Protein AF-A0A7S0BM23-F1 (afdb_monomer)

pLDDT: mean 88.6, std 15.98, range [35.75, 98.31]

Organism: NCBI:txid101924

Nearest PDB structures (foldseek):
  3fga-assembly1_A  TM=6.433E-01  e=1.338E-01  Mus musculus
  1b3u-assembly1_A  TM=6.317E-01  e=1.053E-01  Homo sapiens
  8twi-assembly1_A  TM=6.500E-01  e=1.545E-01  Homo sapiens
  3c5w-assembly1_A  TM=6.398E-01  e=1.403E-01  Homo sapiens
  7k36-assembly1_A  TM=6.362E-01  e=4.028E-01  Homo sapiens

Sequence (163 aa):
MVENGGLDADAYEGVDYVVLNDDVLTSVFNASTVLAEGNDLERLAVLFQFPQFLEHCPADTINIMIPEICKNITGWTENATMASAEALYFVVGVAIPDGIATAILDVSLKILDKMGQGDIFDAWGEILSMIVAQVSSKDVHSKLIPMTIERLGSKTIDSRRLA

Radius of gyration: 18.98 Å; Cα contacts (8 Å, |Δi|>4): 173; chains: 1; bounding box: 30×61×56 Å

Mean predicted aligned error: 7.15 Å

Secondary structure (DSSP, 8-state):
--------TTTTTT-------HHHHT-HHHHHHHHHHS-HHHHHHHHHTHHHHHHH-HHHIIIIIHHHHHHHGGGS-HHHHHHHHHHHHHHHTS---HHHHHHHHHHHHHHHHHH-SSHHHHHHHHHHHHHGGGS-HHHIIIIIHHHHHHHHT-SSSGGG---

Solvent-accessible surface area (backbone atoms only — not comparable to full-atom values): 9394 Å² total; per-residue (Å²): 140,78,88,81,78,78,74,74,83,76,83,69,84,82,72,89,77,72,82,77,54,69,70,37,79,76,27,64,66,49,35,31,50,32,58,68,73,44,55,68,63,51,29,40,55,46,35,74,42,36,66,60,43,39,72,78,40,44,69,53,31,58,71,48,34,47,55,41,47,49,71,48,44,92,78,50,55,70,67,46,47,40,42,47,41,62,44,45,60,79,48,48,83,51,97,68,59,58,72,53,36,46,42,49,47,59,37,29,55,52,46,43,66,71,51,61,57,57,71,59,22,42,50,36,23,50,52,39,66,48,30,56,82,62,39,55,72,65,54,43,62,72,50,50,49,56,52,52,52,54,30,61,65,41,92,48,74,67,57,38,58,80,89

Foldseek 3Di:
DDDDDDPPPPPPPDDPADDDDPCCLVDLQNLLVCLQPNDQNSLLVSLVSLVVCCVPPVVSSQVRNLLSCLVCVVVHDPSSLLSVLVSLVVPLQDAGDQVSLLSLLVSLLVQCVVPLDDDSNVSSLVSNVSSVVNYDPVCCVPPVVVSLVVQCPDPDPSSNDSD

Structure (mmCIF, N/CA/C/O backbone):
data_AF-A0A7S0BM23-F1
#
_entry.id   AF-A0A7S0BM23-F1
#
loop_
_atom_site.group_PDB
_atom_site.id
_atom_site.type_symbol
_atom_site.label_atom_id
_atom_site.label_alt_id
_atom_site.label_comp_id
_atom_site.label_asym_id
_atom_site.label_entity_id
_atom_site.label_seq_id
_atom_site.pdbx_PDB_ins_code
_atom_site.Cartn_x
_atom_site.Cartn_y
_atom_site.Cartn_z
_atom_site.occupancy
_atom_site.B_iso_or_equiv
_atom_site.auth_seq_id
_atom_site.auth_comp_id
_atom_site.auth_asym_id
_atom_site.auth_atom_id
_atom_site.pdbx_PDB_model_num
ATOM 1 N N . MET A 1 1 ? -7.253 45.604 -30.618 1.00 40.84 1 MET A N 1
ATOM 2 C CA . MET A 1 1 ? -6.512 44.410 -31.079 1.00 40.84 1 MET A CA 1
ATOM 3 C C . MET A 1 1 ? -5.052 44.824 -31.124 1.00 40.84 1 MET A C 1
ATOM 5 O O . MET A 1 1 ? -4.749 45.727 -31.882 1.00 40.84 1 MET A O 1
ATOM 9 N N . VAL A 1 2 ? -4.143 44.350 -30.283 1.00 37.78 2 VAL A N 1
ATOM 10 C CA . VAL A 1 2 ? -4.043 43.070 -29.571 1.00 37.78 2 VAL A CA 1
ATOM 11 C C . VAL A 1 2 ? -3.379 43.346 -28.212 1.00 37.78 2 VAL A C 1
ATOM 13 O O . VAL A 1 2 ? -2.416 44.106 -28.154 1.00 37.78 2 VAL A O 1
ATOM 16 N N . GLU A 1 3 ? -3.930 42.777 -27.138 1.00 40.47 3 GLU A N 1
ATOM 17 C CA . GLU A 1 3 ? -3.274 42.679 -25.831 1.00 40.47 3 GLU A CA 1
ATOM 18 C C . GLU A 1 3 ? -2.077 41.732 -25.959 1.00 40.47 3 GLU A C 1
ATOM 20 O O . GLU A 1 3 ? -2.254 40.568 -26.307 1.00 40.47 3 GLU A O 1
ATOM 25 N N . ASN A 1 4 ? -0.868 42.213 -25.677 1.00 41.09 4 ASN A N 1
ATOM 26 C CA . ASN A 1 4 ? 0.264 41.333 -25.409 1.00 41.09 4 ASN A CA 1
ATOM 27 C C . ASN A 1 4 ? 0.389 41.202 -23.894 1.00 41.09 4 ASN A C 1
ATOM 29 O O . ASN A 1 4 ? 1.020 42.029 -23.237 1.00 41.09 4 ASN A O 1
ATOM 33 N N . GLY A 1 5 ? -0.272 40.172 -23.363 1.00 38.16 5 GLY A N 1
ATOM 34 C CA . GLY A 1 5 ? -0.051 39.683 -22.013 1.00 38.16 5 GLY A CA 1
ATOM 35 C C . GLY A 1 5 ? 1.384 39.187 -21.893 1.00 38.16 5 GLY A C 1
ATOM 36 O O . GLY A 1 5 ? 1.749 38.171 -22.483 1.00 38.16 5 GLY A O 1
ATOM 37 N N . GLY A 1 6 ? 2.197 39.930 -21.145 1.00 35.75 6 GLY A N 1
ATOM 38 C CA . GLY A 1 6 ? 3.405 39.379 -20.556 1.00 35.75 6 GLY A CA 1
ATOM 39 C C . GLY A 1 6 ? 2.969 38.291 -19.587 1.00 35.75 6 GLY A C 1
ATOM 40 O O . GLY A 1 6 ? 2.374 38.585 -18.556 1.00 35.75 6 GLY A O 1
ATOM 41 N N . LEU A 1 7 ? 3.183 37.036 -19.970 1.00 43.03 7 LEU A N 1
ATOM 42 C CA . LEU A 1 7 ? 3.161 35.929 -19.029 1.00 43.03 7 LEU A CA 1
ATOM 43 C C . LEU A 1 7 ? 4.371 36.123 -18.118 1.00 43.03 7 LEU A C 1
ATOM 45 O O . LEU A 1 7 ? 5.507 36.033 -18.585 1.00 43.03 7 LEU A O 1
ATOM 49 N N . ASP A 1 8 ? 4.100 36.446 -16.855 1.00 40.88 8 ASP A N 1
ATOM 50 C CA . ASP A 1 8 ? 5.079 36.460 -15.773 1.00 40.88 8 ASP A CA 1
ATOM 51 C C . ASP A 1 8 ? 5.847 35.133 -15.779 1.00 40.88 8 ASP A C 1
ATOM 53 O O . ASP A 1 8 ? 5.314 34.075 -15.438 1.00 40.88 8 ASP A O 1
ATOM 57 N N . ALA A 1 9 ? 7.112 35.195 -16.190 1.00 45.09 9 ALA A N 1
ATOM 58 C CA . ALA A 1 9 ? 8.049 34.076 -16.135 1.00 45.09 9 ALA A CA 1
ATOM 59 C C . ALA A 1 9 ? 8.507 33.768 -14.694 1.00 45.09 9 ALA A C 1
ATOM 61 O O . ALA A 1 9 ? 9.198 32.779 -14.470 1.00 45.09 9 ALA A O 1
ATOM 62 N N . ASP A 1 10 ? 8.067 34.569 -13.720 1.00 45.62 10 ASP A N 1
ATOM 63 C CA . ASP A 1 10 ? 8.579 34.575 -12.347 1.00 45.62 10 ASP A CA 1
ATOM 64 C C . ASP A 1 10 ? 7.668 33.820 -11.352 1.00 45.62 10 ASP A C 1
ATOM 66 O O . ASP A 1 10 ? 7.924 33.807 -10.152 1.00 45.62 10 ASP A O 1
ATOM 70 N N . ALA A 1 11 ? 6.603 33.153 -11.819 1.00 44.56 11 ALA A N 1
ATOM 71 C CA . ALA A 1 11 ? 5.656 32.435 -10.951 1.00 44.56 11 ALA A CA 1
ATOM 72 C C . ALA A 1 11 ? 6.052 30.977 -10.613 1.00 44.56 11 ALA A C 1
ATOM 74 O O . ALA A 1 11 ? 5.312 30.301 -9.899 1.00 44.56 11 ALA A O 1
ATOM 75 N N . TYR A 1 12 ? 7.192 30.480 -11.111 1.00 45.97 12 TYR A N 1
ATOM 76 C CA . TYR A 1 12 ? 7.619 29.077 -10.954 1.00 45.97 12 TYR A CA 1
ATOM 77 C C . TYR A 1 12 ? 8.981 28.902 -10.261 1.00 45.97 12 TYR A C 1
ATOM 79 O O . TYR A 1 12 ? 9.561 27.816 -10.313 1.00 45.97 12 TYR A O 1
ATOM 87 N N . GLU A 1 13 ? 9.511 29.933 -9.598 1.00 43.75 13 GLU A N 1
ATOM 88 C CA . GLU A 1 13 ? 10.688 29.767 -8.740 1.00 43.75 13 GLU A CA 1
ATOM 89 C C . GLU A 1 13 ? 10.288 29.060 -7.437 1.00 43.75 13 GLU A C 1
ATOM 91 O O . GLU A 1 13 ? 9.704 29.662 -6.538 1.00 43.75 13 GLU A O 1
ATOM 96 N N . GLY A 1 14 ? 10.603 27.766 -7.333 1.00 46.66 14 GLY A N 1
ATOM 97 C CA . GLY A 1 14 ? 10.573 27.047 -6.053 1.00 46.66 14 GLY A CA 1
ATOM 98 C C . GLY A 1 14 ? 9.920 25.668 -6.051 1.00 46.66 14 GLY A C 1
ATOM 99 O O . GLY A 1 14 ? 9.782 25.084 -4.979 1.00 46.66 14 GLY A O 1
ATOM 100 N N . VAL A 1 15 ? 9.517 25.129 -7.203 1.00 53.50 15 VAL A N 1
ATOM 101 C CA . VAL A 1 15 ? 9.076 23.730 -7.286 1.00 53.50 15 VAL A CA 1
ATOM 102 C C . VAL A 1 15 ? 10.266 22.883 -7.729 1.00 53.50 15 VAL A C 1
ATOM 104 O O . VAL A 1 15 ? 10.739 23.016 -8.857 1.00 53.50 15 VAL A O 1
ATOM 107 N N . ASP A 1 16 ? 10.771 22.031 -6.838 1.00 57.44 16 ASP A N 1
ATOM 108 C CA . ASP A 1 16 ? 11.771 21.024 -7.191 1.00 57.44 16 ASP A CA 1
ATOM 109 C C . ASP A 1 16 ? 11.115 19.991 -8.121 1.00 57.44 16 ASP A C 1
ATOM 111 O O . ASP A 1 16 ? 10.355 19.124 -7.686 1.00 57.44 16 ASP A O 1
ATOM 115 N N . TYR A 1 17 ? 11.368 20.102 -9.427 1.00 56.66 17 TYR A N 1
ATOM 116 C CA . TYR A 1 17 ? 10.892 19.130 -10.409 1.00 56.66 17 TYR A CA 1
ATOM 117 C C . TYR A 1 17 ? 11.905 17.994 -10.544 1.00 56.66 17 TYR A C 1
ATOM 119 O O . TYR A 1 17 ? 13.059 18.214 -10.913 1.00 56.66 17 TYR A O 1
ATOM 127 N N . VAL A 1 18 ? 11.458 16.763 -10.305 1.00 72.62 18 VAL A N 1
ATOM 128 C CA . VAL A 1 18 ? 12.223 15.566 -10.661 1.00 72.62 18 VAL A CA 1
ATOM 129 C C . VAL A 1 18 ? 11.844 15.146 -12.073 1.00 72.62 18 VAL A C 1
ATOM 131 O O . VAL A 1 18 ? 10.697 14.796 -12.346 1.00 72.62 18 VAL A O 1
ATOM 134 N N . VAL A 1 19 ? 12.827 15.163 -12.972 1.00 75.19 19 VAL A N 1
ATOM 135 C CA . VAL A 1 19 ? 12.704 14.555 -14.298 1.00 75.19 19 VAL A CA 1
ATOM 136 C C . VAL A 1 19 ? 13.130 13.097 -14.173 1.00 75.19 19 VAL A C 1
ATOM 138 O O . VAL A 1 19 ? 14.309 12.806 -13.972 1.00 75.19 19 VAL A O 1
ATOM 141 N N . LEU A 1 20 ? 12.167 12.178 -14.264 1.00 80.69 20 LEU A N 1
ATOM 142 C CA . LEU A 1 20 ? 12.472 10.753 -14.366 1.00 80.69 20 LEU A CA 1
ATOM 143 C C . LEU A 1 20 ? 13.137 10.478 -15.718 1.00 80.69 20 LEU A C 1
ATOM 145 O O . LEU A 1 20 ? 12.674 10.963 -16.747 1.00 80.69 20 LEU A O 1
ATOM 149 N N . ASN A 1 21 ? 14.214 9.693 -15.710 1.00 81.69 21 ASN A N 1
ATOM 150 C CA . ASN A 1 21 ? 14.840 9.224 -16.944 1.00 81.69 21 ASN A CA 1
ATOM 151 C C . ASN A 1 21 ? 13.866 8.314 -17.722 1.00 81.69 21 ASN A C 1
ATOM 153 O O . ASN A 1 21 ? 13.088 7.575 -17.111 1.00 81.69 21 ASN A O 1
ATOM 157 N N . ASP A 1 22 ? 13.954 8.310 -19.053 1.00 83.44 22 ASP A N 1
ATOM 158 C CA . ASP A 1 22 ? 13.133 7.484 -19.951 1.00 83.44 22 ASP A CA 1
ATOM 159 C C . ASP A 1 22 ? 13.205 5.993 -19.583 1.00 83.44 22 ASP A C 1
ATOM 161 O O . ASP A 1 22 ? 12.204 5.276 -19.634 1.00 83.44 22 ASP A O 1
ATOM 165 N N . ASP A 1 23 ? 14.369 5.533 -19.120 1.00 85.62 23 ASP A N 1
ATOM 166 C CA . ASP A 1 23 ? 14.575 4.155 -18.666 1.00 85.62 23 ASP A CA 1
ATOM 167 C C . ASP A 1 23 ? 13.724 3.794 -17.438 1.00 85.62 23 ASP A C 1
ATOM 169 O O . ASP A 1 23 ? 13.404 2.624 -17.233 1.00 85.62 23 ASP A O 1
ATOM 173 N N . VAL A 1 24 ? 13.369 4.771 -16.597 1.00 86.75 24 VAL A N 1
ATOM 174 C CA . VAL A 1 24 ? 12.463 4.578 -15.453 1.00 86.75 24 VAL A CA 1
ATOM 175 C C . VAL A 1 24 ? 11.017 4.585 -15.935 1.00 86.75 24 VAL A C 1
ATOM 177 O O . VAL A 1 24 ? 10.247 3.709 -15.557 1.00 86.75 24 VAL A O 1
ATOM 180 N N . LEU A 1 25 ? 10.662 5.526 -16.815 1.00 86.94 25 LEU A N 1
ATOM 181 C CA . LEU A 1 25 ? 9.305 5.681 -17.352 1.00 86.94 25 LEU A CA 1
ATOM 182 C C . LEU A 1 25 ? 8.847 4.497 -18.216 1.00 86.94 25 LEU A C 1
ATOM 184 O O . LEU A 1 25 ? 7.652 4.273 -18.373 1.00 86.94 25 LEU A O 1
ATOM 188 N N . THR A 1 26 ? 9.786 3.725 -18.763 1.00 87.19 26 THR A N 1
ATOM 189 C CA . THR A 1 26 ? 9.501 2.603 -19.673 1.00 87.19 26 THR A CA 1
ATOM 190 C C . THR A 1 26 ? 9.743 1.223 -19.057 1.00 87.19 26 THR A C 1
ATOM 192 O O . THR A 1 26 ? 9.534 0.209 -19.724 1.00 87.19 26 THR A O 1
ATOM 195 N N . SER A 1 27 ? 10.150 1.147 -17.783 1.00 95.19 27 SER A N 1
ATOM 196 C CA . SER A 1 27 ? 10.477 -0.116 -17.110 1.00 95.19 27 SER A CA 1
ATOM 197 C C . SER A 1 27 ? 9.888 -0.187 -15.707 1.00 95.19 27 SER A C 1
ATOM 199 O O . SER A 1 27 ? 10.332 0.503 -14.789 1.00 95.19 27 SER A O 1
ATOM 201 N N . VAL A 1 28 ? 8.953 -1.121 -15.516 1.00 96.62 28 VAL A N 1
ATOM 202 C CA . VAL A 1 28 ? 8.358 -1.437 -14.207 1.00 96.62 28 VAL A CA 1
ATOM 203 C C . VAL A 1 28 ? 9.430 -1.806 -13.177 1.00 96.62 28 VAL A C 1
ATOM 205 O O . VAL A 1 28 ? 9.340 -1.412 -12.017 1.00 96.62 28 VAL A O 1
ATOM 208 N N . PHE A 1 29 ? 10.471 -2.532 -13.592 1.00 96.50 29 PHE A N 1
ATOM 209 C CA . PHE A 1 29 ? 11.563 -2.919 -12.701 1.00 96.50 29 PHE A CA 1
ATOM 210 C C . PHE A 1 29 ? 12.348 -1.697 -12.207 1.00 96.50 29 PHE A C 1
ATOM 212 O O . PHE A 1 29 ? 12.538 -1.541 -11.003 1.00 96.50 29 PHE A O 1
ATOM 219 N N . ASN A 1 30 ? 12.738 -0.797 -13.115 1.00 95.94 30 ASN A N 1
ATOM 220 C CA . ASN A 1 30 ? 13.488 0.407 -12.750 1.00 95.94 30 ASN A CA 1
ATOM 221 C C . ASN A 1 30 ? 12.635 1.354 -11.896 1.00 95.94 30 ASN A C 1
ATOM 223 O O . ASN A 1 30 ? 13.116 1.890 -10.899 1.00 95.94 30 ASN A O 1
ATOM 227 N N . ALA A 1 31 ? 11.353 1.509 -12.239 1.00 96.94 31 ALA A N 1
ATOM 228 C CA . ALA A 1 31 ? 10.389 2.239 -11.423 1.00 96.94 31 ALA A CA 1
ATOM 229 C C . ALA A 1 31 ? 10.277 1.644 -10.009 1.00 96.94 31 ALA A C 1
ATOM 231 O O . ALA A 1 31 ? 10.285 2.379 -9.024 1.00 96.94 31 ALA A O 1
ATOM 232 N N . SER A 1 32 ? 10.259 0.314 -9.884 1.00 97.31 32 SER A N 1
ATOM 233 C CA . SER A 1 32 ? 10.266 -0.361 -8.584 1.00 97.31 32 SER A CA 1
ATOM 234 C C . SER A 1 32 ? 11.558 -0.122 -7.795 1.00 97.31 32 SER A C 1
ATOM 236 O O . SER A 1 32 ? 11.493 0.056 -6.581 1.00 97.31 32 SER A O 1
ATOM 238 N N . THR A 1 33 ? 12.724 -0.071 -8.446 1.00 97.19 33 THR A N 1
ATOM 239 C CA . THR A 1 33 ? 13.985 0.305 -7.782 1.00 97.19 33 THR A CA 1
ATOM 240 C C . THR A 1 33 ? 13.911 1.722 -7.219 1.00 97.19 33 THR A C 1
ATOM 242 O O . THR A 1 33 ? 14.313 1.950 -6.081 1.00 97.19 33 THR A O 1
ATOM 245 N N . VAL A 1 34 ? 13.324 2.663 -7.963 1.00 96.62 34 VAL A N 1
ATOM 246 C CA . VAL A 1 34 ? 13.107 4.034 -7.479 1.00 96.62 34 VAL A CA 1
ATOM 247 C C . VAL A 1 34 ? 12.138 4.069 -6.292 1.00 96.62 34 VAL A C 1
AT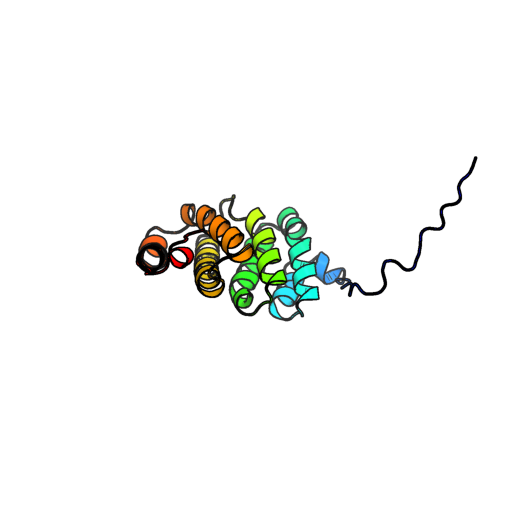OM 249 O O . VAL A 1 34 ? 12.393 4.788 -5.329 1.00 96.62 34 VAL A O 1
ATOM 252 N N . LEU A 1 35 ? 11.069 3.263 -6.287 1.00 97.19 35 LEU A N 1
ATOM 253 C CA . LEU A 1 35 ? 10.180 3.159 -5.120 1.00 97.19 35 LEU A CA 1
ATOM 254 C C . LEU A 1 35 ? 10.937 2.693 -3.864 1.00 97.19 35 LEU A C 1
ATOM 256 O O . LEU A 1 35 ? 10.737 3.241 -2.776 1.00 97.19 35 LEU A O 1
ATOM 260 N N . ALA A 1 36 ? 11.835 1.720 -4.018 1.00 96.62 36 ALA A N 1
ATOM 261 C CA . ALA A 1 36 ? 12.638 1.186 -2.925 1.00 96.62 36 ALA A CA 1
ATOM 262 C C . ALA A 1 36 ? 13.684 2.194 -2.411 1.00 96.62 36 ALA A C 1
ATOM 264 O O . ALA A 1 36 ? 13.753 2.475 -1.213 1.00 96.62 36 ALA A O 1
ATOM 265 N N . GLU A 1 37 ? 14.490 2.751 -3.314 1.00 95.06 37 GLU A N 1
ATOM 266 C CA . GLU A 1 37 ? 15.761 3.411 -2.981 1.00 95.06 37 GLU A CA 1
ATOM 267 C C . GLU A 1 37 ? 15.758 4.925 -3.219 1.00 95.06 37 GLU A C 1
ATOM 269 O O . GLU A 1 37 ? 16.590 5.633 -2.650 1.00 95.06 37 GLU A O 1
ATOM 274 N N . GLY A 1 38 ? 14.826 5.424 -4.031 1.00 92.81 38 GLY A N 1
ATOM 275 C CA . GLY A 1 38 ? 14.737 6.831 -4.402 1.00 92.81 38 GLY A CA 1
ATOM 276 C C . GLY A 1 38 ? 14.361 7.742 -3.236 1.00 92.81 38 GLY A C 1
ATOM 277 O O . GLY A 1 38 ? 13.848 7.311 -2.200 1.00 92.81 38 GLY A O 1
ATOM 278 N N . ASN A 1 39 ? 14.606 9.036 -3.407 1.00 92.12 39 ASN A N 1
ATOM 279 C CA . ASN A 1 39 ? 14.109 10.057 -2.495 1.00 92.12 39 ASN A CA 1
ATOM 280 C C . ASN A 1 39 ? 12.594 10.270 -2.676 1.00 92.12 39 ASN A C 1
ATOM 282 O O . ASN A 1 39 ? 11.972 9.751 -3.602 1.00 92.12 39 ASN A O 1
ATOM 286 N N . ASP A 1 40 ? 11.976 11.049 -1.791 1.00 91.31 40 ASP A N 1
ATOM 287 C CA . ASP A 1 40 ? 10.520 11.211 -1.803 1.00 91.31 40 ASP A CA 1
ATOM 288 C C . ASP A 1 40 ? 9.968 11.857 -3.075 1.00 91.31 40 ASP A C 1
ATOM 290 O O . ASP A 1 40 ? 8.893 11.465 -3.523 1.00 91.31 40 ASP A O 1
ATOM 294 N N . LEU A 1 41 ? 10.693 12.794 -3.691 1.00 92.06 41 LEU A N 1
ATOM 295 C CA . LEU A 1 41 ? 10.258 13.401 -4.949 1.00 92.06 41 LEU A CA 1
ATOM 296 C C . LEU A 1 41 ? 10.314 12.390 -6.102 1.00 92.06 41 LEU A C 1
ATOM 298 O O . LEU A 1 41 ? 9.402 12.345 -6.925 1.00 92.06 41 LEU A O 1
ATOM 302 N N . GLU A 1 42 ? 11.342 11.539 -6.139 1.00 94.44 42 GLU A N 1
ATOM 303 C CA . GLU A 1 42 ? 11.454 10.462 -7.131 1.00 94.44 42 GLU A CA 1
ATOM 304 C C . GLU A 1 42 ? 10.344 9.419 -6.955 1.00 94.44 42 GLU A C 1
ATOM 306 O O . GLU A 1 42 ? 9.717 9.008 -7.933 1.00 94.44 42 GLU A O 1
ATOM 311 N N . ARG A 1 43 ? 10.037 9.038 -5.707 1.00 95.75 43 ARG A N 1
ATOM 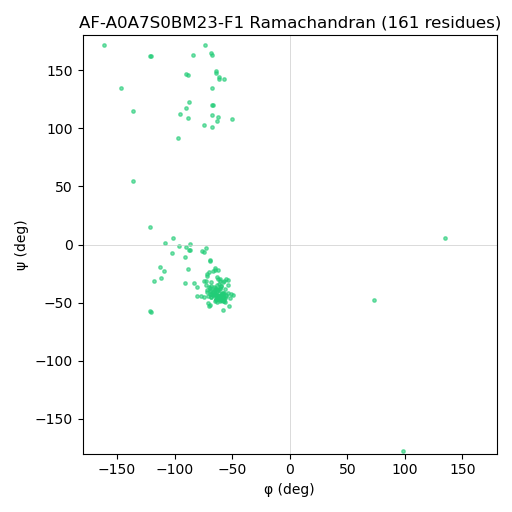312 C CA . ARG A 1 43 ? 8.912 8.143 -5.395 1.00 95.75 43 ARG A CA 1
ATOM 313 C C . ARG A 1 4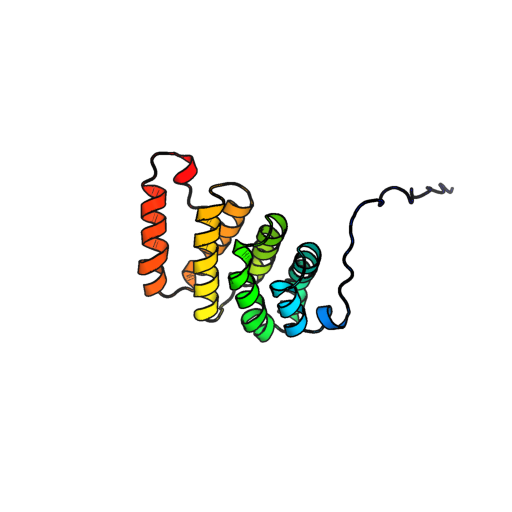3 ? 7.586 8.736 -5.849 1.00 95.75 43 ARG A C 1
ATOM 315 O O . ARG A 1 43 ? 6.814 8.042 -6.502 1.00 95.75 43 ARG A O 1
ATOM 322 N N . LEU A 1 44 ? 7.332 10.007 -5.533 1.00 96.00 44 LEU A N 1
ATOM 323 C CA . LEU A 1 44 ? 6.124 10.713 -5.963 1.00 96.00 44 LEU A CA 1
ATOM 324 C C . LEU A 1 44 ? 5.996 10.716 -7.486 1.00 96.00 44 LEU A C 1
ATOM 326 O O . LEU A 1 44 ? 4.939 10.373 -8.009 1.00 96.00 44 LEU A O 1
ATOM 330 N N . ALA A 1 45 ? 7.082 11.027 -8.196 1.00 94.56 45 ALA A N 1
ATOM 331 C CA . ALA A 1 45 ? 7.085 11.016 -9.651 1.00 94.56 45 ALA A CA 1
ATOM 332 C C . ALA A 1 45 ? 6.722 9.629 -10.211 1.00 94.56 45 ALA A C 1
ATOM 334 O O . ALA A 1 45 ? 5.906 9.541 -11.125 1.00 94.56 45 ALA A O 1
ATOM 335 N N . VAL A 1 46 ? 7.258 8.543 -9.640 1.00 96.81 46 VAL A N 1
ATOM 336 C CA . VAL A 1 46 ? 6.907 7.175 -10.060 1.00 96.81 46 VAL A CA 1
ATOM 337 C C . VAL A 1 46 ? 5.451 6.835 -9.739 1.00 96.81 46 VAL A C 1
ATOM 339 O O . VAL A 1 46 ? 4.760 6.269 -10.585 1.00 96.81 46 VAL A O 1
ATOM 342 N N . LEU A 1 47 ? 4.965 7.190 -8.547 1.00 97.25 47 LEU A N 1
ATOM 343 C CA . LEU A 1 47 ? 3.584 6.929 -8.130 1.00 97.25 47 LEU A CA 1
ATOM 344 C C . LEU A 1 47 ? 2.572 7.656 -9.026 1.00 97.25 47 LEU A C 1
ATOM 346 O O . LEU A 1 47 ? 1.570 7.061 -9.411 1.00 97.25 47 LEU A O 1
ATOM 350 N N . PHE A 1 48 ? 2.863 8.886 -9.458 1.00 95.06 48 PHE A N 1
ATOM 351 C CA . PHE A 1 48 ? 2.015 9.604 -10.417 1.00 95.06 48 PHE A CA 1
ATOM 352 C C . PHE A 1 48 ? 1.993 8.974 -11.815 1.00 95.06 48 PHE A C 1
ATOM 354 O O . PHE A 1 48 ? 1.026 9.159 -12.551 1.00 95.06 48 PHE A O 1
ATOM 361 N N . GLN A 1 49 ? 3.015 8.197 -12.179 1.00 95.38 49 GLN A N 1
ATOM 362 C CA . GLN A 1 49 ? 3.038 7.423 -13.425 1.00 95.38 49 GLN A CA 1
ATOM 363 C C . GLN A 1 49 ? 2.465 6.006 -13.264 1.00 95.38 49 GLN A C 1
ATOM 365 O O . GLN A 1 49 ? 2.349 5.279 -14.250 1.00 95.38 49 GLN A O 1
ATOM 370 N N . PHE A 1 50 ? 2.059 5.601 -12.054 1.00 97.06 50 PHE A N 1
ATOM 371 C CA . PHE A 1 50 ? 1.533 4.260 -11.786 1.00 97.06 50 PHE A CA 1
ATOM 372 C C . PHE A 1 50 ? 0.406 3.829 -12.743 1.00 97.06 50 PHE A C 1
ATOM 374 O O . PHE A 1 50 ? 0.477 2.701 -13.237 1.00 97.06 50 PHE A O 1
ATOM 381 N N . PRO A 1 51 ? -0.582 4.683 -13.095 1.00 95.94 51 PRO A N 1
ATOM 382 C CA . PRO A 1 51 ? -1.625 4.300 -14.045 1.00 95.94 51 PRO A CA 1
ATOM 383 C C . PRO A 1 51 ? -1.080 3.922 -15.427 1.00 95.94 51 PRO A C 1
ATOM 385 O O . PRO A 1 51 ? -1.590 2.990 -16.039 1.00 95.94 51 PRO A O 1
ATOM 388 N N . GLN A 1 52 ? -0.020 4.589 -15.898 1.00 95.25 52 GLN A N 1
ATOM 389 C CA . GLN A 1 52 ? 0.608 4.282 -17.188 1.00 95.25 52 GLN A CA 1
ATOM 390 C C . GLN A 1 52 ? 1.308 2.920 -17.154 1.00 95.25 52 GLN A C 1
ATOM 392 O O . GLN A 1 52 ? 1.155 2.116 -18.074 1.00 95.25 52 GLN A O 1
ATOM 397 N N . PHE A 1 53 ? 2.020 2.611 -16.065 1.00 97.06 53 PHE A N 1
ATOM 398 C CA . PHE A 1 53 ? 2.594 1.277 -15.883 1.00 97.06 53 PHE A CA 1
ATOM 399 C C . PHE A 1 53 ? 1.507 0.204 -15.829 1.00 97.06 53 PHE A C 1
ATOM 401 O O . PHE A 1 53 ? 1.642 -0.826 -16.485 1.00 97.06 53 PHE A O 1
ATOM 408 N N . LEU A 1 54 ? 0.418 0.454 -15.097 1.00 96.56 54 LEU A N 1
ATOM 409 C CA . LEU A 1 54 ? -0.695 -0.485 -14.986 1.00 96.56 54 LEU A CA 1
ATOM 410 C C . LEU A 1 54 ? -1.393 -0.716 -16.336 1.00 96.56 54 LEU A C 1
ATOM 412 O O . LEU A 1 54 ? -1.767 -1.846 -16.636 1.00 96.56 54 LEU A O 1
ATOM 416 N N . GLU A 1 55 ? -1.551 0.326 -17.152 1.00 95.56 55 GLU A N 1
ATOM 417 C CA . GLU A 1 55 ? -2.159 0.237 -18.483 1.00 95.56 55 GLU A CA 1
ATOM 418 C C . GLU A 1 55 ? -1.305 -0.596 -19.451 1.00 95.56 55 GLU A C 1
ATOM 420 O O . GLU A 1 55 ? -1.831 -1.444 -20.176 1.00 95.56 55 GLU A O 1
ATOM 425 N N . HIS A 1 56 ? 0.013 -0.392 -19.449 1.00 95.56 56 HIS A N 1
ATOM 426 C CA . HIS A 1 56 ? 0.911 -1.023 -20.419 1.00 95.56 56 HIS A CA 1
ATOM 427 C C . HIS A 1 56 ? 1.484 -2.372 -19.966 1.00 95.56 56 HIS A C 1
ATOM 429 O O . HIS A 1 56 ? 1.693 -3.259 -20.796 1.00 95.56 56 HIS A O 1
ATOM 435 N N . CYS A 1 57 ? 1.714 -2.547 -18.665 1.00 96.12 57 CYS A N 1
ATOM 436 C CA . CYS A 1 57 ? 2.376 -3.710 -18.072 1.00 96.12 57 CYS A CA 1
ATOM 437 C C . CYS A 1 57 ? 1.643 -4.208 -16.805 1.00 96.12 57 CYS A C 1
ATOM 439 O O . CYS A 1 57 ? 2.273 -4.374 -15.757 1.00 96.12 57 CYS A O 1
ATOM 441 N N . PRO A 1 58 ? 0.329 -4.511 -16.863 1.00 96.12 58 PRO A N 1
ATOM 442 C CA . PRO A 1 58 ? -0.501 -4.735 -15.675 1.00 96.12 58 PRO A CA 1
ATOM 443 C C . PRO A 1 58 ? 0.010 -5.849 -14.759 1.00 96.12 58 PRO A C 1
ATOM 445 O O . PRO A 1 58 ? 0.014 -5.707 -13.536 1.00 96.12 58 PRO A O 1
ATOM 448 N N . ALA A 1 59 ? 0.457 -6.965 -15.343 1.00 96.31 59 ALA A N 1
ATOM 449 C CA . ALA A 1 59 ? 0.952 -8.101 -14.577 1.00 96.31 59 ALA A CA 1
ATOM 450 C C . ALA A 1 59 ? 2.212 -7.737 -13.780 1.00 96.31 59 ALA A C 1
ATOM 452 O O . ALA A 1 59 ? 2.296 -8.062 -12.596 1.00 96.31 59 ALA A O 1
ATOM 453 N N . ASP A 1 60 ? 3.160 -7.037 -14.395 1.00 97.38 60 ASP A N 1
ATOM 454 C CA . ASP A 1 60 ? 4.404 -6.655 -13.733 1.00 97.38 60 ASP A CA 1
ATOM 455 C C . ASP A 1 60 ? 4.149 -5.557 -12.700 1.00 97.38 60 ASP A C 1
ATOM 457 O O . ASP A 1 60 ? 4.654 -5.636 -11.583 1.00 97.38 60 ASP A O 1
ATOM 461 N N . THR A 1 61 ? 3.303 -4.571 -13.006 1.00 97.75 61 THR A N 1
ATOM 462 C CA . THR A 1 61 ? 2.925 -3.528 -12.043 1.00 97.75 61 THR A CA 1
ATOM 463 C C . THR A 1 61 ? 2.309 -4.132 -10.783 1.00 97.75 61 THR A C 1
ATOM 465 O O . THR A 1 61 ? 2.714 -3.786 -9.670 1.00 97.75 61 THR A O 1
ATOM 468 N N . ILE A 1 62 ? 1.391 -5.092 -10.937 1.00 97.88 62 ILE A N 1
ATOM 469 C CA . ILE A 1 62 ? 0.751 -5.765 -9.802 1.00 97.88 62 ILE A CA 1
ATOM 470 C C . ILE A 1 62 ? 1.744 -6.630 -9.019 1.00 97.88 62 ILE A C 1
ATOM 472 O O . ILE A 1 62 ? 1.717 -6.628 -7.791 1.00 97.88 62 ILE A O 1
ATOM 476 N N . ASN A 1 63 ? 2.619 -7.373 -9.701 1.00 97.62 63 ASN A N 1
ATOM 477 C CA . ASN A 1 63 ? 3.488 -8.359 -9.051 1.00 97.62 63 ASN A CA 1
ATOM 478 C C . ASN A 1 63 ? 4.852 -7.813 -8.602 1.00 97.62 63 ASN A C 1
ATOM 480 O O . ASN A 1 63 ? 5.559 -8.512 -7.880 1.00 97.62 63 ASN A O 1
ATOM 484 N N . ILE A 1 64 ? 5.233 -6.602 -9.014 1.00 98.00 64 ILE A N 1
ATOM 485 C CA . ILE A 1 64 ? 6.540 -6.003 -8.708 1.00 98.00 64 ILE A CA 1
ATOM 486 C C . ILE A 1 64 ? 6.365 -4.689 -7.945 1.00 98.00 64 ILE A C 1
ATOM 488 O O . ILE A 1 64 ? 6.829 -4.576 -6.812 1.00 98.00 64 ILE A O 1
ATOM 492 N N . MET A 1 65 ? 5.647 -3.715 -8.515 1.00 98.25 65 MET A N 1
ATOM 493 C CA . MET A 1 65 ? 5.546 -2.384 -7.902 1.00 98.25 65 MET A CA 1
ATOM 494 C C . MET A 1 65 ? 4.695 -2.387 -6.633 1.00 98.25 65 MET A C 1
ATOM 496 O O . MET A 1 65 ? 5.110 -1.806 -5.633 1.00 98.25 65 MET A O 1
ATOM 500 N N . ILE A 1 66 ? 3.530 -3.049 -6.632 1.00 98.19 66 ILE A N 1
ATOM 501 C CA . ILE A 1 66 ? 2.670 -3.087 -5.434 1.00 98.19 66 ILE A CA 1
ATOM 502 C C . ILE A 1 66 ? 3.395 -3.710 -4.230 1.00 98.19 66 ILE A C 1
ATOM 504 O O . ILE A 1 66 ? 3.352 -3.103 -3.155 1.00 98.19 66 ILE A O 1
ATOM 508 N N . PRO A 1 67 ? 4.081 -4.869 -4.349 1.00 98.31 67 PRO A N 1
ATOM 509 C CA . PRO A 1 67 ? 4.897 -5.394 -3.259 1.00 98.31 67 PRO A CA 1
ATOM 510 C C . PRO A 1 67 ? 5.922 -4.395 -2.730 1.00 98.31 67 PRO A C 1
ATOM 512 O O . PRO A 1 67 ? 6.078 -4.285 -1.514 1.00 98.31 67 PRO A O 1
ATOM 515 N N . GLU A 1 68 ? 6.587 -3.643 -3.609 1.00 98.06 68 GLU A N 1
ATOM 516 C CA . GLU A 1 68 ? 7.592 -2.671 -3.179 1.00 98.06 68 GLU A CA 1
ATOM 517 C C . GLU A 1 68 ? 6.963 -1.470 -2.458 1.00 98.06 68 GLU A C 1
ATOM 519 O O . GLU A 1 68 ? 7.499 -1.023 -1.442 1.00 98.06 68 GLU A O 1
ATOM 524 N N . ILE A 1 69 ? 5.784 -1.008 -2.895 1.00 98.06 69 ILE A N 1
ATOM 525 C CA . ILE A 1 69 ? 4.986 -0.020 -2.151 1.00 98.06 69 ILE A CA 1
ATOM 526 C C . ILE A 1 69 ? 4.665 -0.569 -0.755 1.00 98.06 69 ILE A C 1
ATOM 528 O O . ILE A 1 69 ? 5.038 0.031 0.253 1.00 98.06 69 ILE A O 1
ATOM 532 N N . CYS A 1 70 ? 4.038 -1.747 -0.677 1.00 98.06 70 CYS A N 1
ATOM 533 C CA . CYS A 1 70 ? 3.578 -2.334 0.588 1.00 98.06 70 CYS A CA 1
ATOM 534 C C . CYS A 1 70 ? 4.725 -2.600 1.575 1.00 98.06 70 CYS A C 1
ATOM 536 O O . CYS A 1 70 ? 4.538 -2.537 2.791 1.00 98.06 70 CYS A O 1
ATOM 538 N N . LYS A 1 71 ? 5.919 -2.902 1.064 1.00 97.31 71 LYS A N 1
ATOM 539 C CA . LYS A 1 71 ? 7.109 -3.181 1.867 1.00 97.31 71 LYS A CA 1
ATOM 540 C C . LYS A 1 71 ? 7.688 -1.931 2.536 1.00 97.31 71 LYS A C 1
ATOM 542 O O . LYS A 1 71 ? 8.133 -2.032 3.677 1.00 97.31 71 LYS A O 1
ATOM 547 N N . ASN A 1 72 ? 7.699 -0.782 1.856 1.00 95.62 72 ASN A N 1
ATOM 548 C CA . ASN A 1 72 ? 8.474 0.388 2.299 1.00 95.62 72 ASN A CA 1
ATOM 549 C C . ASN A 1 72 ? 7.630 1.558 2.817 1.00 95.62 72 ASN A C 1
ATOM 551 O O . ASN A 1 72 ? 8.126 2.364 3.605 1.00 95.62 72 ASN A O 1
ATOM 555 N N . ILE A 1 73 ? 6.359 1.640 2.423 1.00 96.19 73 ILE A N 1
ATOM 556 C CA . ILE A 1 73 ? 5.496 2.807 2.651 1.00 96.19 73 ILE A CA 1
ATOM 557 C C . ILE A 1 73 ? 5.399 3.283 4.105 1.00 96.19 73 ILE A C 1
ATOM 559 O O . ILE A 1 73 ? 5.285 4.478 4.356 1.00 96.19 73 ILE A O 1
ATOM 563 N N . THR A 1 74 ? 5.514 2.399 5.099 1.00 93.81 74 THR A N 1
ATOM 564 C CA . THR A 1 74 ? 5.453 2.814 6.512 1.00 93.81 74 THR A CA 1
ATOM 565 C C . THR A 1 74 ? 6.578 3.778 6.911 1.00 93.81 74 THR A C 1
ATOM 567 O O . THR A 1 74 ? 6.433 4.503 7.902 1.00 93.81 74 THR A O 1
ATOM 570 N N . GLY A 1 75 ? 7.683 3.783 6.154 1.00 93.19 75 GLY A N 1
ATOM 571 C CA . GLY A 1 75 ? 8.816 4.697 6.310 1.00 93.19 75 GLY A CA 1
ATOM 572 C C . GLY A 1 75 ? 8.786 5.920 5.389 1.00 93.19 75 GLY A C 1
ATOM 573 O O . GLY A 1 75 ? 9.695 6.739 5.474 1.00 93.19 75 GLY A O 1
ATOM 574 N N . TRP A 1 76 ? 7.787 6.051 4.515 1.00 95.00 76 TRP A N 1
ATOM 575 C CA . TRP A 1 76 ? 7.669 7.183 3.597 1.00 95.00 76 TRP A CA 1
ATOM 576 C C . TRP A 1 76 ? 6.997 8.390 4.264 1.00 95.00 76 TRP A C 1
ATOM 578 O O . TRP A 1 76 ? 6.358 8.273 5.317 1.00 95.00 76 TRP A O 1
ATOM 588 N N . THR A 1 77 ? 7.150 9.565 3.652 1.00 95.50 77 THR A N 1
ATOM 589 C CA . THR A 1 77 ? 6.441 10.782 4.066 1.00 95.50 77 THR A CA 1
ATOM 590 C C . THR A 1 77 ? 4.945 10.696 3.800 1.00 95.50 77 THR A C 1
ATOM 592 O O . THR A 1 77 ? 4.465 9.848 3.046 1.00 95.50 77 THR A O 1
ATOM 595 N N . GLU A 1 78 ? 4.194 11.603 4.421 1.00 95.75 78 GLU A N 1
ATOM 596 C CA . GLU A 1 78 ? 2.743 11.716 4.262 1.00 95.75 78 GLU A CA 1
ATOM 597 C C . GLU A 1 78 ? 2.333 11.879 2.792 1.00 95.75 78 GLU A C 1
ATOM 599 O O . GLU A 1 78 ? 1.463 11.149 2.325 1.00 95.75 78 GLU A O 1
ATOM 604 N N . ASN A 1 79 ? 3.033 12.723 2.026 1.00 95.69 79 ASN A N 1
ATOM 605 C CA . ASN A 1 79 ? 2.754 12.917 0.598 1.00 95.69 79 ASN A CA 1
ATOM 606 C C . ASN A 1 79 ? 2.922 11.621 -0.207 1.00 95.69 79 ASN A C 1
ATOM 608 O O . ASN A 1 79 ? 2.042 11.255 -0.981 1.00 95.69 79 ASN A O 1
ATOM 612 N N . ALA A 1 80 ? 4.023 10.892 -0.004 1.00 96.12 80 ALA A N 1
ATOM 613 C CA . ALA A 1 80 ? 4.253 9.616 -0.681 1.00 96.12 80 ALA A CA 1
ATOM 614 C C . ALA A 1 80 ? 3.276 8.523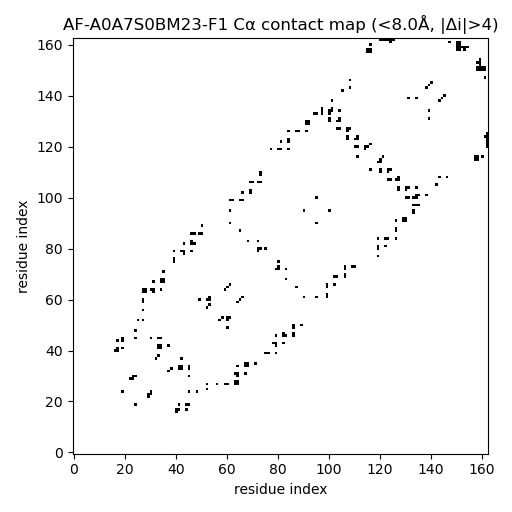 -0.202 1.00 96.12 80 ALA A C 1
ATOM 616 O O . ALA A 1 80 ? 2.863 7.669 -0.987 1.00 96.12 80 ALA A O 1
ATOM 617 N N . THR A 1 81 ? 2.856 8.567 1.065 1.00 97.25 81 THR A N 1
ATOM 618 C CA . THR A 1 81 ? 1.828 7.671 1.626 1.00 97.25 81 THR A CA 1
ATOM 619 C C . THR A 1 81 ? 0.441 7.952 1.032 1.00 97.25 81 THR A C 1
ATOM 621 O O . THR A 1 81 ? -0.327 7.022 0.798 1.00 97.25 81 THR A O 1
ATOM 624 N N . MET A 1 82 ? 0.117 9.215 0.748 1.00 97.81 82 MET A N 1
ATOM 625 C CA . MET A 1 82 ? -1.115 9.589 0.050 1.00 97.81 82 MET A CA 1
ATOM 626 C C . MET A 1 82 ? -1.066 9.189 -1.430 1.00 97.81 82 MET A C 1
ATOM 628 O O . MET A 1 82 ? -1.949 8.480 -1.901 1.00 97.81 82 MET A O 1
ATOM 632 N N . ALA A 1 83 ? 0.004 9.542 -2.150 1.00 97.88 83 ALA A N 1
ATOM 633 C CA . ALA A 1 83 ? 0.154 9.212 -3.572 1.00 97.88 83 ALA A CA 1
ATOM 634 C C . ALA A 1 83 ? 0.150 7.695 -3.839 1.00 97.88 83 ALA A C 1
ATOM 636 O O . ALA A 1 83 ? -0.287 7.225 -4.887 1.00 97.88 83 ALA A O 1
ATOM 637 N N . SER A 1 84 ? 0.615 6.895 -2.881 1.00 98.00 84 SER A N 1
ATOM 638 C CA . SER A 1 84 ? 0.517 5.436 -2.971 1.00 98.00 84 SER A CA 1
ATOM 639 C C . SER A 1 84 ? -0.892 4.914 -2.712 1.00 98.00 84 SER A C 1
ATOM 641 O O . SER A 1 84 ? -1.267 3.932 -3.345 1.00 98.00 84 SER A O 1
ATOM 643 N N . ALA A 1 85 ? -1.702 5.566 -1.870 1.00 98.06 85 ALA A N 1
ATOM 644 C CA . ALA A 1 85 ? -3.131 5.258 -1.792 1.00 98.06 85 ALA A CA 1
ATOM 645 C C . ALA A 1 85 ? -3.806 5.507 -3.148 1.00 98.06 85 ALA A C 1
ATOM 647 O O . ALA A 1 85 ? -4.470 4.616 -3.670 1.00 98.06 85 ALA A O 1
ATOM 648 N N . GLU A 1 86 ? -3.561 6.676 -3.751 1.00 97.56 86 GLU A N 1
ATOM 649 C CA . GLU A 1 86 ? -4.053 7.043 -5.088 1.00 97.56 86 GLU A CA 1
ATOM 650 C C . GLU A 1 86 ? -3.651 6.013 -6.151 1.00 97.56 86 GLU A C 1
ATOM 652 O O . GLU A 1 86 ? -4.487 5.577 -6.939 1.00 97.56 86 GLU A O 1
ATOM 657 N N . ALA A 1 87 ? -2.400 5.546 -6.131 1.00 97.44 87 ALA A N 1
ATOM 658 C CA . ALA A 1 87 ? -1.941 4.472 -7.008 1.00 97.44 87 ALA A CA 1
ATOM 659 C C . ALA A 1 87 ? -2.688 3.147 -6.756 1.00 97.44 87 ALA A C 1
ATOM 661 O O . ALA A 1 87 ? -3.119 2.480 -7.701 1.00 97.44 87 ALA A O 1
ATOM 662 N N . LEU A 1 88 ? -2.878 2.762 -5.489 1.00 97.81 88 LEU A N 1
ATOM 663 C CA . LEU A 1 88 ? -3.553 1.512 -5.132 1.00 97.81 88 LEU A CA 1
ATOM 664 C C . LEU A 1 88 ? -5.060 1.524 -5.438 1.00 97.81 88 LEU A C 1
ATOM 666 O O . LEU A 1 88 ? -5.635 0.459 -5.677 1.00 97.81 88 LEU A O 1
ATOM 670 N N . TYR A 1 89 ? -5.702 2.690 -5.523 1.00 96.12 89 TYR A N 1
ATOM 671 C CA . TYR A 1 89 ? -7.106 2.785 -5.941 1.00 96.12 89 TYR A CA 1
ATOM 672 C C . TYR A 1 89 ? -7.363 2.181 -7.323 1.00 96.12 89 TYR A C 1
ATOM 674 O O . TYR A 1 89 ? -8.418 1.588 -7.549 1.00 96.12 89 TYR A O 1
ATOM 682 N N . PHE A 1 90 ? -6.385 2.254 -8.229 1.00 95.50 90 PHE A N 1
ATOM 683 C CA . PHE A 1 90 ? -6.507 1.679 -9.569 1.00 95.50 90 PHE A CA 1
ATOM 684 C C . PHE A 1 90 ? -6.518 0.143 -9.585 1.00 95.50 90 PHE A C 1
ATOM 686 O O . PHE A 1 90 ? -6.876 -0.449 -10.602 1.00 95.50 90 PHE A O 1
ATOM 693 N N . VAL A 1 91 ? -6.141 -0.517 -8.483 1.00 95.12 91 VAL A N 1
ATOM 694 C CA . VAL A 1 91 ? -5.971 -1.981 -8.433 1.00 95.12 91 VAL A CA 1
ATOM 695 C C . VAL A 1 91 ? -6.910 -2.674 -7.453 1.00 95.12 91 VAL A C 1
ATOM 697 O O . VAL A 1 91 ? -7.341 -3.791 -7.723 1.00 95.12 91 VAL A O 1
ATOM 700 N N . VAL A 1 92 ? -7.303 -2.036 -6.347 1.00 94.38 92 VAL A N 1
ATOM 701 C CA . VAL A 1 92 ? -8.157 -2.694 -5.337 1.00 94.38 92 VAL A CA 1
ATOM 702 C C . VAL A 1 92 ? -9.595 -2.955 -5.802 1.00 94.38 92 VAL A C 1
ATOM 704 O O . VAL A 1 92 ? -10.313 -3.729 -5.170 1.00 94.38 92 VAL A O 1
ATOM 707 N N . GLY A 1 93 ? -10.014 -2.347 -6.918 1.00 89.88 93 GLY A N 1
ATOM 708 C CA . GLY A 1 93 ? -11.304 -2.598 -7.569 1.00 89.88 93 GLY A CA 1
ATOM 709 C C . GLY A 1 93 ? -11.318 -3.769 -8.561 1.00 89.88 93 GLY A C 1
ATOM 710 O O . GLY A 1 93 ? -12.382 -4.096 -9.087 1.00 89.88 93 GLY A O 1
ATOM 711 N N . VAL A 1 94 ? -10.173 -4.403 -8.837 1.00 90.25 94 VAL A N 1
ATOM 712 C CA . VAL A 1 94 ? -10.064 -5.550 -9.756 1.00 90.25 94 VAL A CA 1
ATOM 713 C C . VAL A 1 94 ? -9.519 -6.779 -9.037 1.00 90.25 94 VAL A C 1
ATOM 715 O O . VAL A 1 94 ? -8.945 -6.661 -7.959 1.00 90.25 94 VAL A O 1
ATOM 718 N N . ALA A 1 95 ? -9.699 -7.964 -9.626 1.00 93.19 95 ALA A N 1
ATOM 719 C CA . ALA A 1 95 ? -9.175 -9.205 -9.062 1.00 93.19 95 ALA A CA 1
ATOM 720 C C . ALA A 1 95 ? -7.638 -9.214 -9.101 1.00 93.19 95 ALA A C 1
ATOM 722 O O . ALA A 1 95 ? -7.046 -9.155 -10.182 1.00 93.19 95 ALA A O 1
ATOM 723 N N . ILE A 1 96 ? -7.005 -9.329 -7.933 1.00 95.75 96 ILE A N 1
ATOM 724 C CA . ILE A 1 96 ? -5.545 -9.411 -7.792 1.00 95.75 96 ILE A CA 1
ATOM 725 C C . ILE A 1 96 ? -5.120 -10.709 -7.086 1.00 95.75 96 ILE A C 1
ATOM 727 O O . ILE A 1 96 ? -5.947 -11.353 -6.441 1.00 95.75 96 ILE A O 1
ATOM 731 N N . PRO A 1 97 ? -3.845 -11.130 -7.192 1.00 97.06 97 PRO A N 1
ATOM 732 C CA . PRO A 1 97 ? -3.378 -12.336 -6.515 1.00 97.06 97 PRO A CA 1
ATOM 733 C C . PRO A 1 97 ? -3.507 -12.236 -4.988 1.00 97.06 97 PRO A C 1
ATOM 735 O O . PRO A 1 97 ? -3.179 -11.199 -4.410 1.00 97.06 97 PRO A O 1
ATOM 738 N N . ASP A 1 98 ? -3.874 -13.339 -4.327 1.00 95.38 98 ASP A N 1
ATOM 739 C CA . ASP A 1 98 ? -4.074 -13.411 -2.868 1.00 95.38 98 ASP A CA 1
ATOM 740 C C . ASP A 1 98 ? -2.906 -12.818 -2.069 1.00 95.38 98 ASP A C 1
ATOM 742 O O . ASP A 1 98 ? -3.107 -12.066 -1.119 1.00 95.38 98 ASP A O 1
ATOM 746 N N . GLY A 1 99 ? -1.666 -13.116 -2.474 1.00 96.38 99 GLY A N 1
ATOM 747 C CA . GLY A 1 99 ? -0.471 -12.589 -1.809 1.00 96.38 99 GLY A CA 1
ATOM 748 C C . GLY A 1 99 ? -0.374 -11.061 -1.861 1.00 96.38 99 GLY A C 1
ATOM 749 O O . GLY A 1 99 ? 0.078 -10.446 -0.897 1.00 96.38 99 GLY A O 1
ATOM 750 N N . ILE A 1 100 ? -0.843 -10.448 -2.952 1.00 97.88 100 ILE A N 1
ATOM 751 C CA . ILE A 1 100 ? -0.893 -8.991 -3.114 1.00 97.88 100 ILE A CA 1
ATOM 752 C C . ILE A 1 100 ? -2.026 -8.407 -2.270 1.00 97.88 100 ILE A C 1
ATOM 754 O O . ILE A 1 100 ? -1.802 -7.443 -1.542 1.00 97.88 100 ILE A O 1
ATOM 758 N N . ALA A 1 101 ? -3.215 -9.019 -2.292 1.00 97.81 101 ALA A N 1
ATOM 759 C CA . ALA A 1 101 ? -4.342 -8.580 -1.469 1.00 97.81 101 ALA A CA 1
ATOM 760 C C . ALA A 1 101 ? -4.005 -8.610 0.030 1.00 97.81 101 ALA A C 1
ATOM 762 O O . ALA A 1 101 ? -4.269 -7.645 0.747 1.00 97.81 101 ALA A O 1
ATOM 763 N N . THR A 1 102 ? -3.351 -9.677 0.499 1.00 97.44 102 THR A N 1
ATOM 764 C CA . THR A 1 102 ? -2.888 -9.777 1.888 1.00 97.44 102 THR A CA 1
ATOM 765 C C . THR A 1 102 ? -1.801 -8.744 2.209 1.00 97.44 102 THR A C 1
ATOM 767 O O . THR A 1 102 ? -1.811 -8.194 3.309 1.00 97.44 102 THR A O 1
ATOM 770 N N . ALA A 1 103 ? -0.894 -8.429 1.277 1.00 97.88 103 ALA A N 1
ATOM 771 C CA . ALA A 1 103 ? 0.114 -7.385 1.483 1.00 97.88 103 ALA A CA 1
ATOM 772 C C . ALA A 1 103 ? -0.514 -5.986 1.625 1.00 97.88 103 ALA A C 1
ATOM 774 O O . ALA A 1 103 ? -0.133 -5.237 2.527 1.00 97.88 103 ALA A O 1
ATOM 775 N N . ILE A 1 104 ? -1.509 -5.666 0.788 1.00 98.19 104 ILE A N 1
ATOM 776 C CA . ILE A 1 104 ? -2.272 -4.414 0.880 1.00 98.19 104 ILE A CA 1
ATOM 777 C C . ILE A 1 104 ? -3.038 -4.366 2.208 1.00 98.19 104 ILE A C 1
ATOM 779 O O . ILE A 1 104 ? -2.930 -3.379 2.926 1.00 98.19 104 ILE A O 1
ATOM 783 N N . LEU A 1 105 ? -3.736 -5.443 2.596 1.00 97.50 105 LEU A N 1
ATOM 784 C CA . LEU A 1 105 ? -4.400 -5.524 3.903 1.00 97.50 105 LEU A CA 1
ATOM 785 C C . LEU A 1 105 ? -3.423 -5.213 5.045 1.00 97.50 105 LEU A C 1
ATOM 787 O O . LEU A 1 105 ? -3.696 -4.353 5.881 1.00 97.50 105 LEU A O 1
ATOM 791 N N . ASP A 1 106 ? -2.286 -5.908 5.083 1.00 96.81 106 ASP A N 1
ATOM 792 C CA . ASP A 1 106 ? -1.315 -5.786 6.169 1.00 96.81 106 ASP A CA 1
ATOM 793 C C . ASP A 1 106 ? -0.772 -4.364 6.296 1.00 96.81 106 ASP A C 1
ATOM 795 O O . ASP A 1 106 ? -0.539 -3.886 7.410 1.00 96.81 106 ASP A O 1
ATOM 799 N N . VAL A 1 107 ? -0.558 -3.681 5.172 1.00 97.44 107 VAL A N 1
ATOM 800 C CA . VAL A 1 107 ? -0.028 -2.322 5.188 1.00 97.44 107 VAL A CA 1
ATOM 801 C C . VAL A 1 107 ? -1.103 -1.279 5.485 1.00 97.44 107 VAL A C 1
ATOM 803 O O . VAL A 1 107 ? -0.835 -0.368 6.268 1.00 97.44 107 VAL A O 1
ATOM 806 N N . SER A 1 108 ? -2.335 -1.459 4.995 1.00 96.88 108 SER A N 1
ATOM 807 C CA . SER A 1 108 ? -3.472 -0.610 5.364 1.00 96.88 108 SER A CA 1
ATOM 808 C C . SER A 1 108 ? -3.700 -0.620 6.872 1.00 96.88 108 SER A C 1
ATOM 810 O O . SER A 1 108 ? -3.801 0.441 7.481 1.00 96.88 108 SER A O 1
ATOM 812 N N . LEU A 1 109 ? -3.695 -1.798 7.507 1.00 95.19 109 LEU A N 1
ATOM 813 C CA . LEU A 1 109 ? -3.852 -1.907 8.962 1.00 95.19 109 LEU A CA 1
ATOM 814 C C . LEU A 1 109 ? -2.764 -1.123 9.717 1.00 95.19 109 LEU A C 1
ATOM 816 O O . LEU A 1 109 ? -3.074 -0.405 10.665 1.00 95.19 109 LEU A O 1
ATOM 820 N N . LYS A 1 110 ? -1.502 -1.208 9.272 1.00 95.25 110 LYS A N 1
ATOM 821 C CA . LYS A 1 110 ? -0.376 -0.473 9.879 1.00 95.25 110 LYS A CA 1
ATOM 822 C C . LYS A 1 110 ? -0.497 1.040 9.702 1.00 95.25 110 LYS A C 1
ATOM 824 O O . LYS A 1 110 ? -0.167 1.788 10.618 1.00 95.25 110 LYS A O 1
ATOM 829 N N . ILE A 1 111 ? -0.937 1.500 8.533 1.00 95.50 111 ILE A N 1
ATOM 830 C CA . ILE A 1 111 ? -1.093 2.934 8.258 1.00 95.50 111 ILE A CA 1
ATOM 831 C C . ILE A 1 111 ? -2.240 3.512 9.084 1.00 95.50 111 ILE A C 1
ATOM 833 O O . ILE A 1 111 ? -2.074 4.568 9.690 1.00 95.50 111 ILE A O 1
ATOM 837 N N . LEU A 1 112 ? -3.365 2.801 9.181 1.00 93.31 112 LEU A N 1
ATOM 838 C CA . LEU A 1 112 ? -4.503 3.221 9.999 1.00 93.31 112 LEU A CA 1
ATOM 839 C C . LEU A 1 112 ? -4.145 3.302 11.487 1.00 93.31 112 LEU A C 1
ATOM 841 O O . LEU A 1 112 ? -4.571 4.236 12.169 1.00 93.31 112 LEU A O 1
ATOM 845 N N . ASP A 1 113 ? -3.346 2.360 11.988 1.00 90.31 113 ASP A N 1
ATOM 846 C CA . ASP A 1 113 ? -2.818 2.403 13.354 1.00 90.31 113 ASP A CA 1
ATOM 847 C C . ASP A 1 113 ? -1.893 3.615 13.572 1.00 90.31 113 ASP A C 1
ATOM 849 O O . ASP A 1 113 ? -2.045 4.349 14.547 1.00 90.31 113 ASP A O 1
ATOM 853 N N . LYS A 1 114 ? -1.002 3.899 12.608 1.00 91.38 114 LYS A N 1
ATOM 854 C CA . LYS A 1 114 ? -0.044 5.017 12.669 1.00 91.38 114 LYS A CA 1
ATOM 855 C C . LYS A 1 114 ? -0.700 6.401 12.581 1.00 91.38 114 LYS A C 1
ATOM 857 O O . LYS A 1 114 ? -0.299 7.297 13.317 1.00 91.38 114 LYS A O 1
ATOM 862 N N . MET A 1 115 ? -1.644 6.601 11.659 1.00 87.25 115 MET A N 1
ATOM 863 C CA . MET A 1 115 ? -2.188 7.932 11.338 1.00 87.25 115 MET A CA 1
ATOM 864 C C . MET A 1 115 ? -3.293 8.372 12.299 1.00 87.25 115 MET A C 1
ATOM 866 O O . MET A 1 115 ? -3.420 9.556 12.600 1.00 87.25 115 MET A O 1
ATOM 870 N N . GLY A 1 116 ? -4.098 7.434 12.807 1.00 76.25 116 GLY A N 1
ATOM 871 C CA . GLY A 1 116 ? -5.184 7.725 13.747 1.00 76.25 116 GLY A CA 1
ATOM 872 C C . GLY A 1 116 ? -6.413 8.408 13.123 1.00 76.25 116 GLY A C 1
ATOM 873 O O . GLY A 1 116 ? -7.523 7.941 13.377 1.00 76.25 116 GLY A O 1
ATOM 874 N N . GLN A 1 117 ? -6.218 9.467 12.322 1.00 83.38 117 GLN A N 1
ATOM 875 C CA . GLN A 1 117 ? -7.238 10.290 11.652 1.00 83.38 117 GLN A CA 1
ATOM 876 C C . GLN A 1 117 ? -6.649 11.100 10.471 1.00 83.38 117 GLN A C 1
ATOM 878 O O . GLN A 1 117 ? -5.431 11.180 10.327 1.00 83.38 117 GLN A O 1
ATOM 883 N N . GLY A 1 118 ? -7.507 11.755 9.679 1.00 90.88 118 GLY A N 1
ATOM 884 C CA . GLY A 1 118 ? -7.123 12.672 8.592 1.00 90.88 118 GLY A CA 1
ATOM 885 C C . GLY A 1 118 ? -7.156 12.028 7.205 1.00 90.88 118 GLY A C 1
ATOM 886 O O . GLY A 1 118 ? -7.492 10.858 7.072 1.00 90.88 118 GLY A O 1
ATOM 887 N N . ASP A 1 119 ? -6.780 12.773 6.169 1.00 94.81 119 ASP A N 1
ATOM 888 C CA . ASP A 1 119 ? -7.004 12.350 4.777 1.00 94.81 119 ASP A CA 1
ATOM 889 C C . ASP A 1 119 ? -6.306 11.025 4.427 1.00 94.81 119 ASP A C 1
ATOM 891 O O . ASP A 1 119 ? -6.879 10.180 3.745 1.00 94.81 119 ASP A O 1
ATOM 895 N N . ILE A 1 120 ? -5.086 10.799 4.932 1.00 96.06 120 ILE A N 1
ATOM 896 C CA . ILE A 1 120 ? -4.371 9.525 4.734 1.00 96.06 120 ILE A CA 1
ATOM 897 C C . ILE A 1 120 ? -5.118 8.382 5.422 1.00 96.06 120 ILE A C 1
ATOM 899 O O . ILE A 1 120 ? -5.234 7.296 4.862 1.00 96.06 120 ILE A O 1
ATOM 903 N N . PHE A 1 121 ? -5.627 8.613 6.633 1.00 94.94 121 PHE A N 1
ATOM 904 C CA . PHE A 1 121 ? -6.419 7.613 7.342 1.00 94.94 121 PHE A CA 1
ATOM 905 C C . PHE A 1 121 ? -7.675 7.251 6.537 1.00 94.94 121 PHE A C 1
ATOM 907 O O . PHE A 1 121 ? -7.948 6.070 6.337 1.00 94.94 121 PHE A O 1
ATOM 914 N N . ASP A 1 122 ? -8.381 8.251 6.019 1.00 95.38 122 ASP A N 1
ATOM 915 C CA . ASP A 1 122 ? -9.614 8.071 5.253 1.00 95.38 122 ASP A CA 1
ATOM 916 C C . ASP A 1 122 ? -9.337 7.309 3.941 1.00 95.38 122 ASP A C 1
ATOM 918 O O . ASP A 1 122 ? -9.975 6.291 3.664 1.00 95.38 122 ASP A O 1
ATOM 922 N N . ALA A 1 123 ? -8.311 7.719 3.184 1.00 97.19 123 ALA A N 1
ATOM 923 C CA . ALA A 1 123 ? -7.928 7.075 1.929 1.00 97.19 123 ALA A CA 1
ATOM 924 C C . ALA A 1 123 ? -7.512 5.607 2.127 1.00 97.19 123 ALA A C 1
ATOM 926 O O . ALA A 1 123 ? -7.964 4.715 1.410 1.00 97.19 123 ALA A O 1
ATOM 927 N N . TRP A 1 124 ? -6.682 5.324 3.133 1.00 97.12 124 TRP A N 1
ATOM 928 C CA . TRP A 1 124 ? -6.255 3.955 3.429 1.00 97.12 124 TRP A CA 1
ATOM 929 C C . TRP A 1 124 ? -7.365 3.098 4.046 1.00 97.12 124 TRP A C 1
ATOM 931 O O . TRP A 1 124 ? -7.345 1.872 3.899 1.00 97.12 124 TRP A O 1
ATOM 941 N N . GLY A 1 125 ? -8.341 3.724 4.705 1.00 96.19 125 GLY A N 1
ATOM 942 C CA . GLY A 1 125 ? -9.539 3.073 5.226 1.00 96.19 125 GLY A CA 1
ATOM 943 C C . GLY A 1 125 ? -10.468 2.610 4.107 1.00 96.19 125 GLY A C 1
ATOM 944 O O . GLY A 1 125 ? -10.983 1.492 4.145 1.00 96.19 125 GLY A O 1
ATOM 945 N N . GLU A 1 126 ? -10.622 3.417 3.062 1.00 95.94 126 GLU A N 1
ATOM 946 C CA . GLU A 1 126 ? -11.371 3.030 1.870 1.00 95.94 126 GLU A CA 1
ATOM 947 C C . GLU A 1 126 ? -10.648 1.922 1.084 1.00 95.94 126 GLU A C 1
ATOM 949 O O . GLU A 1 126 ? -11.273 0.900 0.789 1.00 95.94 126 GLU A O 1
ATOM 954 N N . ILE A 1 127 ? -9.326 2.025 0.875 1.00 97.62 127 ILE A N 1
ATOM 955 C CA . ILE A 1 127 ? -8.506 0.928 0.317 1.00 97.62 127 ILE A CA 1
ATOM 956 C C . ILE A 1 127 ? -8.716 -0.375 1.103 1.00 97.62 127 ILE A C 1
ATOM 958 O O . ILE A 1 127 ? -8.941 -1.433 0.506 1.00 97.62 127 ILE A O 1
ATOM 962 N N . LEU A 1 128 ? -8.695 -0.303 2.440 1.00 96.50 128 LEU A N 1
ATOM 963 C CA . LEU A 1 128 ? -8.975 -1.449 3.304 1.00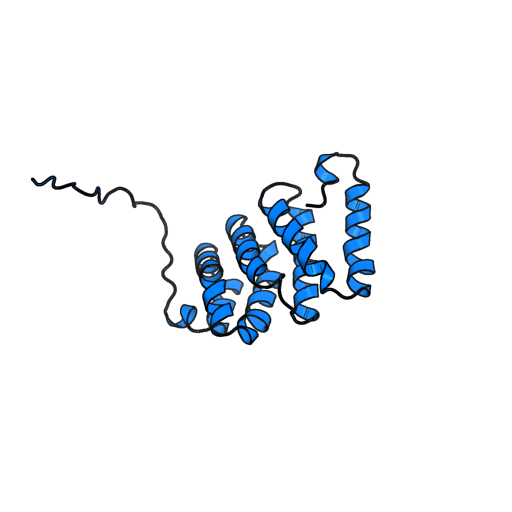 96.50 128 LEU A CA 1
ATOM 964 C C . LEU A 1 128 ? -10.382 -2.006 3.045 1.00 96.50 128 LEU A C 1
ATOM 966 O O . LEU A 1 128 ? -10.548 -3.214 2.888 1.00 96.50 128 LEU A O 1
ATOM 970 N N . SER A 1 129 ? -11.397 -1.144 2.978 1.00 94.88 129 SER A N 1
ATOM 971 C CA . SER A 1 129 ? -12.784 -1.566 2.759 1.00 94.88 129 SER A CA 1
ATOM 972 C C . SER A 1 129 ? -12.979 -2.318 1.435 1.00 94.88 129 SER A C 1
ATOM 974 O O . SER A 1 129 ? -13.733 -3.290 1.387 1.00 94.88 129 SER A O 1
ATOM 976 N N . MET A 1 130 ? -12.254 -1.919 0.385 1.00 95.81 130 MET A N 1
ATOM 977 C CA . MET A 1 130 ? -12.320 -2.543 -0.935 1.00 95.81 130 MET A CA 1
ATOM 978 C C . MET A 1 130 ? -11.554 -3.864 -0.977 1.00 95.81 130 MET A C 1
ATOM 980 O O . MET A 1 130 ? -12.061 -4.862 -1.496 1.00 95.81 130 MET A O 1
ATOM 984 N N . ILE A 1 131 ? -10.346 -3.903 -0.402 1.00 96.62 131 ILE A N 1
ATOM 985 C CA . ILE A 1 131 ? -9.485 -5.082 -0.518 1.00 96.62 131 ILE A CA 1
ATOM 986 C C . ILE A 1 131 ? -9.985 -6.270 0.304 1.00 96.62 131 ILE A C 1
ATOM 988 O O . ILE A 1 131 ? -9.748 -7.416 -0.069 1.00 96.62 131 ILE A O 1
ATOM 9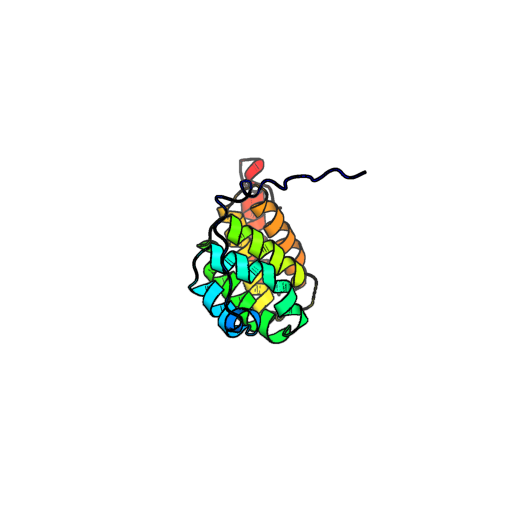92 N N . VAL A 1 132 ? -10.721 -6.028 1.392 1.00 94.62 132 VAL A N 1
ATOM 993 C CA . VAL A 1 132 ? -11.215 -7.087 2.289 1.00 94.62 132 VAL A CA 1
ATOM 994 C C . VAL A 1 132 ? -12.064 -8.131 1.566 1.00 94.62 132 VAL A C 1
ATOM 996 O O . VAL A 1 132 ? -12.004 -9.305 1.927 1.00 94.62 132 VAL A O 1
ATOM 999 N N . ALA A 1 133 ? -12.791 -7.748 0.512 1.00 93.44 133 ALA A N 1
ATOM 1000 C CA . ALA A 1 133 ? -13.569 -8.683 -0.302 1.00 93.44 133 ALA A CA 1
ATOM 1001 C C . ALA A 1 133 ? -12.702 -9.706 -1.064 1.00 93.44 133 ALA A C 1
ATOM 1003 O O . ALA A 1 133 ? -13.207 -10.751 -1.472 1.00 93.44 133 ALA A O 1
ATOM 1004 N N . GLN A 1 134 ? -11.413 -9.413 -1.250 1.00 95.94 134 GLN A N 1
ATOM 1005 C CA . GLN A 1 134 ? -10.455 -10.241 -1.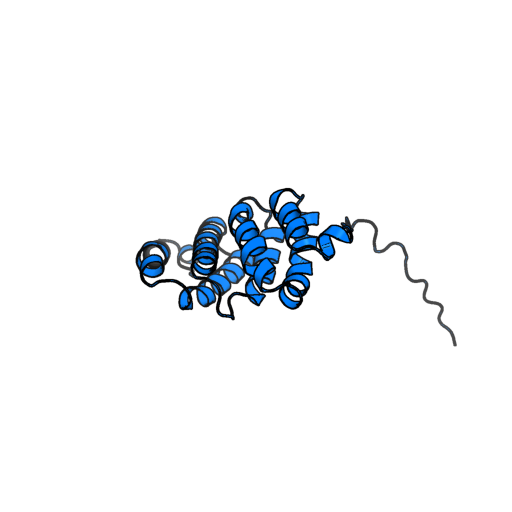985 1.00 95.94 134 GLN A CA 1
ATOM 1006 C C . GLN A 1 134 ? -9.528 -11.049 -1.064 1.00 95.94 134 GLN A C 1
ATOM 1008 O O . GLN A 1 134 ? -8.757 -11.881 -1.533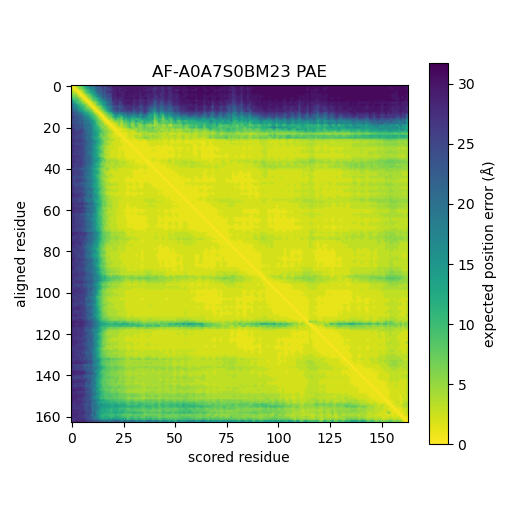 1.00 95.94 134 GLN A O 1
ATOM 1013 N N . VAL A 1 135 ? -9.576 -10.813 0.248 1.00 95.75 135 VAL A N 1
ATOM 1014 C CA . VAL A 1 135 ? -8.681 -11.462 1.209 1.00 95.75 135 VAL A CA 1
ATOM 1015 C C . VAL A 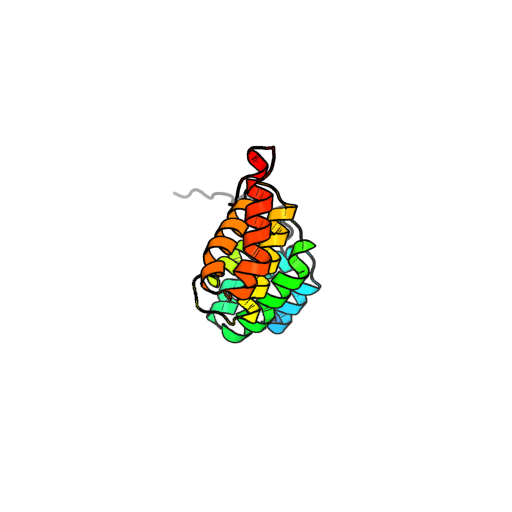1 135 ? -9.282 -12.770 1.728 1.00 95.75 135 VAL A C 1
ATOM 1017 O O . VAL A 1 135 ? -10.489 -12.905 1.929 1.00 95.75 135 VAL A O 1
ATOM 1020 N N . SER A 1 136 ? -8.418 -13.747 2.016 1.00 95.56 136 SER A N 1
ATOM 1021 C CA . SER A 1 136 ? -8.831 -15.014 2.615 1.00 95.56 136 SER A CA 1
ATOM 1022 C C . SER A 1 136 ? -9.573 -14.819 3.948 1.00 95.56 136 SER A C 1
ATOM 1024 O O . SER A 1 136 ? -9.181 -14.021 4.804 1.00 95.56 136 SER A O 1
ATOM 1026 N N . SER A 1 137 ? -10.602 -15.638 4.197 1.00 94.94 137 SER A N 1
ATOM 1027 C CA . SER A 1 137 ? -11.327 -15.621 5.481 1.00 94.94 137 SER A CA 1
ATOM 1028 C C . SER A 1 137 ? -10.400 -15.816 6.685 1.00 94.94 137 SER A C 1
ATOM 1030 O O . SER A 1 137 ? -10.681 -15.306 7.769 1.00 94.94 137 SER A O 1
ATOM 1032 N N . LYS A 1 138 ? -9.292 -16.546 6.503 1.00 95.94 138 LYS A N 1
ATOM 1033 C CA . LYS A 1 138 ? -8.270 -16.748 7.531 1.00 95.94 138 LYS A CA 1
ATOM 1034 C C . LYS A 1 138 ? -7.615 -15.422 7.923 1.00 95.94 138 LYS A C 1
ATOM 1036 O O . LYS A 1 138 ? -7.528 -15.130 9.114 1.00 95.94 138 LYS A O 1
ATOM 1041 N N . ASP A 1 139 ? -7.169 -14.626 6.956 1.00 95.12 139 ASP A N 1
ATOM 1042 C CA . ASP A 1 139 ? -6.508 -13.343 7.224 1.00 95.12 139 ASP A CA 1
ATOM 1043 C C . ASP A 1 139 ? -7.500 -12.318 7.785 1.00 95.12 139 ASP A C 1
ATOM 1045 O O . ASP A 1 139 ? -7.181 -11.617 8.744 1.00 95.12 139 ASP A O 1
ATOM 1049 N N . VAL A 1 140 ? -8.748 -12.314 7.304 1.00 95.56 140 VAL A N 1
ATOM 1050 C CA . VAL A 1 140 ? -9.821 -11.501 7.900 1.00 95.56 140 VAL A CA 1
ATOM 1051 C C . VAL A 1 140 ? -9.996 -11.825 9.388 1.00 95.56 140 VAL A C 1
ATOM 1053 O O . VAL A 1 140 ? -10.016 -10.925 10.225 1.00 95.56 140 VAL A O 1
ATOM 1056 N N . HIS A 1 141 ? -10.091 -13.108 9.745 1.00 96.12 141 HIS A N 1
ATOM 1057 C CA . HIS A 1 141 ? -10.318 -13.519 11.135 1.00 96.12 141 HIS A CA 1
ATOM 1058 C C . HIS A 1 141 ? -9.103 -13.329 12.041 1.00 96.12 141 HIS A C 1
ATOM 1060 O O . HIS A 1 141 ? -9.263 -13.037 13.223 1.00 96.12 141 HIS A O 1
ATOM 1066 N N . SER A 1 142 ? -7.899 -13.521 11.509 1.00 96.06 142 SER A N 1
ATOM 1067 C CA . SER A 1 142 ? -6.664 -13.453 12.297 1.00 96.06 142 SER A CA 1
ATOM 1068 C C . SER A 1 142 ? -6.057 -12.055 12.387 1.00 96.06 142 SER A C 1
ATOM 1070 O O . SER A 1 142 ? -5.291 -11.813 13.316 1.00 96.06 142 SER A O 1
ATOM 1072 N N . LYS A 1 143 ? -6.390 -11.144 11.463 1.00 94.69 143 LYS A N 1
ATOM 1073 C CA . LYS A 1 143 ? -5.782 -9.808 11.380 1.00 94.69 143 LYS A CA 1
ATOM 1074 C C . LYS A 1 143 ? -6.808 -8.684 11.492 1.00 94.69 143 LYS A C 1
ATOM 1076 O O . LYS A 1 143 ? -6.716 -7.865 12.402 1.00 94.69 143 LYS A O 1
ATOM 1081 N N . LEU A 1 144 ? -7.805 -8.665 10.605 1.00 94.19 144 LEU A N 1
ATOM 1082 C CA . LEU A 1 144 ? -8.757 -7.553 10.526 1.00 94.19 144 LEU A CA 1
ATOM 1083 C C . LEU A 1 144 ? -9.698 -7.508 11.733 1.00 94.19 144 LEU A C 1
ATOM 1085 O O . LEU A 1 144 ? -9.794 -6.475 12.388 1.00 94.19 144 LEU A O 1
ATOM 1089 N N . ILE A 1 145 ? -10.372 -8.621 12.045 1.00 95.12 145 ILE A N 1
ATOM 1090 C CA . ILE A 1 145 ? -11.356 -8.674 13.138 1.00 95.12 145 ILE A CA 1
ATOM 1091 C C . ILE A 1 145 ? -10.742 -8.250 14.484 1.00 95.12 145 ILE A C 1
ATOM 1093 O O . ILE A 1 145 ? -11.341 -7.398 15.142 1.00 95.12 145 ILE A O 1
ATOM 1097 N N . PRO A 1 146 ? -9.572 -8.775 14.910 1.00 93.88 146 PRO A N 1
ATOM 1098 C CA . PRO A 1 146 ? -8.939 -8.339 16.152 1.00 93.88 146 PRO A CA 1
ATOM 1099 C C . PRO A 1 146 ? -8.676 -6.832 16.189 1.00 93.88 146 PRO A C 1
ATOM 1101 O O . PRO A 1 146 ? -9.044 -6.188 17.170 1.00 93.88 146 PRO A O 1
ATOM 1104 N N . MET A 1 147 ? -8.134 -6.265 15.104 1.00 91.31 147 MET A N 1
ATOM 1105 C CA . MET A 1 147 ? -7.860 -4.828 15.007 1.00 91.31 147 MET A CA 1
ATOM 1106 C C . MET A 1 147 ? -9.155 -4.010 15.099 1.00 91.31 147 MET A C 1
ATOM 1108 O O . MET A 1 147 ? -9.244 -3.059 15.872 1.00 91.31 147 MET A O 1
ATOM 1112 N N . THR A 1 148 ? -10.207 -4.415 14.380 1.00 92.56 148 THR A N 1
ATOM 1113 C CA . THR A 1 148 ? -11.517 -3.750 14.443 1.00 92.56 148 THR A CA 1
ATOM 1114 C C . THR A 1 148 ? -12.108 -3.783 15.854 1.00 92.56 148 THR A C 1
ATOM 1116 O O . THR A 1 148 ? -12.606 -2.762 16.327 1.00 92.56 148 THR A O 1
ATOM 1119 N N . ILE A 1 149 ? -12.046 -4.925 16.548 1.00 93.81 149 ILE A N 1
ATOM 1120 C CA . ILE A 1 149 ? -12.544 -5.056 17.927 1.00 93.81 149 ILE A CA 1
ATOM 1121 C C . ILE A 1 149 ? -11.766 -4.139 18.873 1.00 93.81 149 ILE A C 1
ATOM 1123 O O . ILE A 1 149 ? -12.380 -3.437 19.676 1.00 93.81 149 ILE A O 1
ATOM 1127 N N . GLU A 1 150 ? -10.437 -4.130 18.776 1.00 90.50 150 GLU A N 1
ATOM 1128 C CA . GLU A 1 150 ? -9.577 -3.266 19.585 1.00 90.50 150 GLU A CA 1
ATOM 1129 C C . GLU A 1 150 ? -9.931 -1.788 19.388 1.00 90.50 150 GLU A C 1
ATOM 1131 O O . GLU A 1 150 ? -10.171 -1.067 20.361 1.00 90.50 150 GLU A O 1
ATOM 1136 N N . ARG A 1 151 ? -10.060 -1.358 18.129 1.00 89.44 151 ARG A N 1
ATOM 1137 C CA . ARG A 1 151 ? -10.361 0.029 17.765 1.00 89.44 151 ARG A CA 1
ATOM 1138 C C . ARG A 1 151 ? -11.745 0.453 18.259 1.00 89.44 151 ARG A C 1
ATOM 1140 O O . ARG A 1 151 ? -11.869 1.467 18.942 1.00 89.44 151 ARG A O 1
ATOM 1147 N N . LEU A 1 152 ? -12.774 -0.370 18.034 1.00 91.44 152 LEU A N 1
ATOM 1148 C CA . LEU A 1 152 ? -14.134 -0.139 18.549 1.00 91.44 152 LEU A CA 1
ATOM 1149 C C . LEU A 1 152 ? -14.202 -0.125 20.084 1.00 91.44 152 LEU A C 1
ATOM 1151 O O . LEU A 1 152 ? -15.048 0.566 20.656 1.00 91.44 152 LEU A O 1
ATOM 1155 N N . GLY A 1 153 ? -13.312 -0.861 20.751 1.00 92.62 153 GLY A N 1
ATOM 1156 C CA . GLY A 1 153 ? -13.177 -0.891 22.205 1.00 92.62 153 GLY A CA 1
ATOM 1157 C C . GLY A 1 153 ? -12.480 0.333 22.809 1.00 92.62 153 GLY A C 1
ATOM 1158 O O . GLY A 1 153 ? -12.415 0.443 24.038 1.00 92.62 153 GLY A O 1
ATOM 1159 N N . SER A 1 154 ? -11.964 1.260 21.992 1.00 90.00 154 SER A N 1
ATOM 1160 C CA . SER A 1 154 ? -11.241 2.430 22.490 1.00 90.00 154 SER A CA 1
ATOM 1161 C C . SER A 1 154 ? -12.125 3.371 23.320 1.00 90.00 154 SER A C 1
ATOM 1163 O O . SER A 1 154 ? -13.328 3.532 23.090 1.00 90.00 154 SER A O 1
ATOM 1165 N N . LYS A 1 155 ? -11.514 4.029 24.313 1.00 91.00 155 LYS A N 1
ATOM 1166 C CA . LYS A 1 155 ? -12.197 4.960 25.227 1.00 91.00 155 LYS A CA 1
ATOM 1167 C C . LYS A 1 155 ? -12.555 6.285 24.551 1.00 91.00 155 LYS A C 1
ATOM 1169 O O . LYS A 1 155 ? -13.570 6.887 24.903 1.00 91.00 155 LYS A O 1
ATOM 1174 N N . THR A 1 156 ? -11.751 6.729 23.592 1.00 87.38 156 THR A N 1
ATOM 1175 C CA . THR A 1 156 ? -11.922 7.992 22.861 1.00 87.38 156 THR A CA 1
ATOM 1176 C C . THR A 1 156 ? -12.812 7.793 21.636 1.00 87.38 156 THR A C 1
ATOM 1178 O O . THR A 1 156 ? -12.802 6.731 21.022 1.00 87.38 156 THR A O 1
ATOM 1181 N N . ILE A 1 157 ? -13.615 8.805 21.288 1.00 86.62 157 ILE A N 1
ATOM 1182 C CA . ILE A 1 157 ? -14.492 8.745 20.106 1.00 86.62 157 ILE A CA 1
ATOM 1183 C C . ILE A 1 157 ? -13.652 8.643 18.829 1.00 86.62 157 ILE A C 1
ATOM 1185 O O . ILE A 1 157 ? -13.911 7.764 18.014 1.00 86.62 157 ILE A O 1
ATOM 1189 N N . ASP A 1 158 ? -12.616 9.472 18.703 1.00 82.62 158 ASP A N 1
ATOM 1190 C CA . ASP A 1 158 ? -11.808 9.566 17.480 1.00 82.62 158 ASP A CA 1
ATOM 1191 C C . ASP A 1 158 ? -11.085 8.251 17.167 1.00 82.62 158 ASP A C 1
ATOM 1193 O O . ASP A 1 158 ? -11.095 7.769 16.038 1.00 82.62 158 ASP A O 1
ATOM 1197 N N . SER A 1 159 ? -10.557 7.579 18.193 1.00 83.50 159 SER A N 1
ATOM 1198 C CA . SER A 1 159 ? -9.884 6.287 18.026 1.00 83.50 159 SER A CA 1
ATOM 1199 C C . SER A 1 159 ? -10.841 5.118 17.778 1.00 83.50 159 SER A C 1
ATOM 1201 O O . SER A 1 159 ? -10.359 4.023 17.523 1.00 83.50 159 SER A O 1
ATOM 1203 N N . ARG A 1 160 ? -12.167 5.313 17.853 1.00 88.25 160 ARG A N 1
ATOM 1204 C CA . ARG A 1 160 ? -13.164 4.303 17.446 1.00 88.25 160 ARG A CA 1
ATOM 1205 C C . ARG A 1 160 ? -13.525 4.376 15.963 1.00 88.25 160 ARG A C 1
ATOM 1207 O O . ARG A 1 160 ? -14.282 3.528 15.491 1.00 88.25 160 ARG A O 1
ATOM 1214 N N . ARG A 1 161 ? -13.014 5.366 15.224 1.00 85.06 161 ARG A N 1
ATOM 1215 C CA . ARG A 1 161 ? -13.206 5.468 13.772 1.00 85.06 161 ARG A CA 1
ATOM 1216 C C . ARG A 1 161 ? -12.598 4.244 13.074 1.00 85.06 161 ARG A C 1
ATOM 1218 O O . ARG A 1 161 ? -11.579 3.733 13.528 1.00 85.06 161 ARG A O 1
ATOM 1225 N N . LEU A 1 162 ? -13.206 3.754 11.997 1.00 81.19 162 LEU A N 1
ATOM 1226 C CA . LEU A 1 162 ? -12.713 2.583 11.246 1.00 81.19 162 LEU A CA 1
ATOM 1227 C C . LEU A 1 162 ? -12.198 2.944 9.848 1.00 81.19 162 LEU A C 1
ATOM 1229 O O . LEU A 1 162 ? -11.305 2.272 9.344 1.00 81.19 162 LEU A O 1
ATOM 1233 N N . ALA A 1 163 ? -12.759 4.006 9.283 1.00 66.50 163 ALA A N 1
ATOM 1234 C CA . ALA A 1 163 ? -12.382 4.750 8.090 1.00 66.50 163 ALA A CA 1
ATOM 1235 C C . ALA A 1 163 ? -13.174 6.068 8.141 1.00 66.50 163 ALA A C 1
ATOM 1237 O O . ALA A 1 163 ? -14.168 6.128 8.908 1.00 66.50 163 ALA A O 1
#